Protein AF-A0A7S1HC01-F1 (afdb_monomer)

Mean predicted aligned error: 11.06 Å

Solvent-accessible surface area (backbone atoms only — not comparable to full-atom values): 8180 Å² total; per-residue (Å²): 82,87,94,74,78,45,84,85,49,62,74,66,76,64,35,62,67,58,51,45,17,49,50,30,50,53,50,49,50,48,43,68,75,68,44,55,82,94,67,52,76,60,86,66,48,58,33,53,76,63,74,32,51,69,58,53,38,37,59,40,46,54,55,48,44,74,77,40,52,91,78,46,55,70,68,58,49,52,51,53,52,51,48,43,52,51,34,72,76,49,62,40,76,36,88,87,23,70,60,47,54,50,45,65,78,48,68,74,67,70,82,79,64,78,80,79,84,80,75,74,77,73,86,76,84,78,79,89,83,92,128

Secondary structure (DSSP, 8-state):
-TTTT----HHHHT-HHHHHHHHHHHHHHHHHHHS-GGG---TTHHHHHTT--HHHHHHHHHHHHHHHGGGS-HHHHHHHHHHHHHHHHTGGGSTTSHHHHHHHHT-S--GGGGGSS--PPPTTSS-----

InterPro domains:
  IPR002720 Retinoblastoma-associated protein, A-box [PF01858] (2-100)
  IPR028309 Retinoblastoma protein family [PTHR13742] (1-108)
  IPR036915 Cyclin-like superfamily [SSF47954] (2-105)

Structure (mmCIF, N/CA/C/O backbone):
data_AF-A0A7S1HC01-F1
#
_entry.id   AF-A0A7S1HC01-F1
#
loop_
_atom_site.group_PDB
_atom_site.id
_atom_site.type_symbol
_atom_site.label_atom_id
_atom_site.label_alt_id
_atom_site.label_comp_id
_atom_site.label_asym_id
_atom_site.label_entity_id
_atom_site.label_seq_id
_atom_site.pdbx_PDB_ins_code
_atom_site.Cartn_x
_atom_site.Cartn_y
_atom_site.Cartn_z
_atom_site.occupancy
_atom_site.B_iso_or_equiv
_atom_site.auth_seq_id
_atom_site.auth_comp_id
_atom_site.auth_asym_id
_atom_site.auth_atom_id
_atom_site.pdbx_PDB_model_num
ATOM 1 N N . GLU A 1 1 ? 12.962 -2.420 18.195 1.00 64.25 1 GLU A N 1
ATOM 2 C CA . GLU A 1 1 ? 13.551 -2.256 19.545 1.00 64.25 1 GLU A CA 1
ATOM 3 C C . GLU A 1 1 ? 13.974 -0.822 19.869 1.00 64.25 1 GLU A C 1
ATOM 5 O O . GLU A 1 1 ? 13.445 -0.284 20.831 1.00 64.25 1 GLU A O 1
ATOM 10 N N . GLU A 1 2 ? 14.839 -0.169 19.081 1.00 82.56 2 GLU A N 1
ATOM 11 C CA . GLU A 1 2 ? 15.396 1.167 19.397 1.00 82.56 2 GLU A CA 1
ATOM 12 C C . GLU A 1 2 ? 14.336 2.254 19.660 1.00 82.56 2 GLU A C 1
ATOM 14 O O . GLU A 1 2 ? 14.402 2.949 20.669 1.00 82.56 2 GLU A O 1
ATOM 19 N N . ARG A 1 3 ? 13.289 2.334 18.824 1.00 80.06 3 ARG A N 1
ATOM 20 C CA . ARG A 1 3 ? 12.215 3.337 18.968 1.00 80.06 3 ARG A CA 1
ATOM 21 C C . ARG A 1 3 ? 11.366 3.180 20.236 1.00 80.06 3 ARG A C 1
ATOM 23 O O . ARG A 1 3 ? 10.883 4.167 20.776 1.00 80.06 3 ARG A O 1
ATOM 30 N N . LEU A 1 4 ? 11.110 1.942 20.665 1.00 82.25 4 LEU A N 1
ATOM 31 C CA . LEU A 1 4 ? 10.161 1.634 21.747 1.00 82.25 4 LEU A CA 1
ATOM 32 C C . LEU A 1 4 ? 10.845 1.157 23.036 1.00 82.25 4 LEU A C 1
ATOM 34 O O . LEU A 1 4 ? 10.164 0.982 24.044 1.00 82.25 4 LEU A O 1
ATOM 38 N N . GLY A 1 5 ? 12.157 0.897 23.014 1.00 85.44 5 GLY A N 1
ATOM 39 C CA . GLY A 1 5 ? 12.915 0.350 24.146 1.00 85.44 5 GLY A CA 1
ATOM 40 C C . GLY A 1 5 ? 12.428 -1.024 24.625 1.00 85.44 5 GLY A C 1
ATOM 41 O O . GLY A 1 5 ? 12.725 -1.430 25.745 1.00 85.44 5 GLY A O 1
ATOM 42 N N . ARG A 1 6 ? 11.640 -1.730 23.807 1.00 86.81 6 ARG A N 1
ATOM 43 C CA . ARG A 1 6 ? 11.015 -3.022 24.124 1.00 86.81 6 ARG A CA 1
ATOM 44 C C . ARG A 1 6 ? 11.395 -4.054 23.071 1.00 86.81 6 ARG A C 1
ATOM 46 O O . ARG A 1 6 ? 11.562 -3.696 21.906 1.00 86.81 6 ARG A O 1
ATOM 53 N N . ARG A 1 7 ? 11.507 -5.311 23.512 1.00 84.88 7 ARG A N 1
ATOM 54 C CA . ARG A 1 7 ? 11.833 -6.483 22.678 1.00 84.88 7 ARG A CA 1
ATOM 55 C C . ARG A 1 7 ? 10.619 -7.322 22.297 1.00 84.88 7 ARG A C 1
ATOM 57 O O . ARG A 1 7 ? 10.683 -8.110 21.364 1.00 84.88 7 ARG A O 1
ATOM 64 N N . ASP A 1 8 ? 9.516 -7.165 23.026 1.00 89.44 8 ASP A N 1
ATOM 65 C CA . ASP A 1 8 ? 8.278 -7.850 22.685 1.00 89.44 8 ASP A CA 1
ATOM 66 C C . ASP A 1 8 ? 7.547 -7.082 21.578 1.00 89.44 8 ASP A C 1
ATOM 68 O O . ASP A 1 8 ? 7.070 -5.958 21.768 1.00 89.44 8 ASP A O 1
ATOM 72 N N . HIS A 1 9 ? 7.519 -7.698 20.402 1.00 87.94 9 HIS A N 1
ATOM 73 C CA . HIS A 1 9 ? 6.829 -7.222 19.209 1.00 87.94 9 HIS A CA 1
ATOM 74 C C . HIS A 1 9 ? 5.811 -8.255 18.712 1.00 87.94 9 HIS A C 1
ATOM 76 O O . HIS A 1 9 ? 5.398 -8.189 17.561 1.00 87.94 9 HIS A O 1
ATOM 82 N N . SER A 1 10 ? 5.398 -9.198 19.566 1.00 89.25 10 SER A N 1
ATOM 83 C CA . SER A 1 10 ? 4.471 -10.282 19.211 1.00 89.25 10 SER A CA 1
ATOM 84 C C . SER A 1 10 ? 3.151 -9.777 18.626 1.00 89.25 10 SER A C 1
ATOM 86 O O . SER A 1 10 ? 2.688 -10.330 17.639 1.00 89.25 10 SER A O 1
ATOM 88 N N . ALA A 1 11 ? 2.587 -8.691 19.162 1.00 87.75 11 ALA A N 1
ATOM 89 C CA . ALA A 1 11 ? 1.364 -8.089 18.625 1.00 87.75 11 ALA A CA 1
ATOM 90 C C . ALA A 1 11 ? 1.550 -7.507 17.212 1.00 87.75 11 ALA A C 1
ATOM 92 O O . ALA A 1 11 ? 0.670 -7.646 16.377 1.00 87.75 11 ALA A O 1
ATOM 93 N N . LEU A 1 12 ? 2.706 -6.890 16.938 1.00 86.12 12 LEU A N 1
ATOM 94 C CA . LEU A 1 12 ? 3.026 -6.337 15.619 1.00 86.12 12 LEU A CA 1
ATOM 95 C C . LEU A 1 12 ? 3.339 -7.457 14.616 1.00 86.12 12 LEU A C 1
ATOM 97 O O . LEU A 1 12 ? 2.869 -7.443 13.491 1.00 86.12 12 LEU A O 1
ATOM 101 N N . LEU A 1 13 ? 4.125 -8.450 15.038 1.00 88.88 13 LEU A N 1
ATOM 102 C CA . LEU A 1 13 ? 4.505 -9.596 14.210 1.00 88.88 13 LEU A CA 1
ATOM 103 C C . LEU A 1 13 ? 3.380 -10.630 14.060 1.00 88.88 13 LEU A C 1
ATOM 105 O O . LEU A 1 13 ? 3.497 -11.512 13.217 1.00 88.88 13 LEU A O 1
ATOM 109 N N . GLY A 1 14 ? 2.323 -10.551 14.864 1.00 89.75 14 GLY A N 1
ATOM 110 C CA . GLY A 1 14 ? 1.124 -11.378 14.737 1.00 89.75 14 GLY A CA 1
ATOM 111 C C . GLY A 1 14 ? 0.057 -10.777 13.821 1.00 89.75 14 GLY A C 1
ATOM 112 O O . GLY A 1 14 ? -0.953 -11.430 13.582 1.00 89.75 14 GLY A O 1
ATOM 113 N N . ASP A 1 15 ? 0.257 -9.554 13.326 1.00 92.62 15 ASP A N 1
ATOM 114 C CA . ASP A 1 15 ? -0.700 -8.862 12.468 1.00 92.62 15 ASP A CA 1
ATOM 115 C C . ASP A 1 15 ? -0.549 -9.309 11.004 1.00 92.62 15 ASP A C 1
ATOM 117 O O . ASP A 1 15 ? 0.360 -8.886 10.286 1.00 92.62 15 ASP A O 1
ATOM 121 N N . GLU A 1 16 ? -1.448 -10.183 10.549 1.00 91.56 16 GLU A N 1
ATOM 122 C CA . GLU A 1 16 ? -1.461 -10.685 9.171 1.00 91.56 16 GLU A CA 1
ATOM 123 C C . GLU A 1 16 ? -1.661 -9.571 8.133 1.00 91.56 16 GLU A C 1
ATOM 125 O O . GLU A 1 16 ? -1.065 -9.641 7.055 1.00 91.56 16 GLU A O 1
ATOM 130 N N . ALA A 1 17 ? -2.429 -8.522 8.452 1.00 89.94 17 ALA A N 1
ATOM 131 C CA . ALA A 1 17 ? -2.673 -7.406 7.540 1.00 89.94 17 ALA A CA 1
ATOM 132 C C . ALA A 1 17 ? -1.398 -6.579 7.333 1.00 89.94 17 ALA A C 1
ATOM 134 O O . ALA A 1 17 ? -1.082 -6.189 6.203 1.00 89.94 17 ALA A O 1
ATOM 135 N N . MET A 1 18 ? -0.604 -6.384 8.394 1.00 92.69 18 MET A N 1
ATOM 136 C CA . MET A 1 18 ? 0.721 -5.765 8.293 1.00 92.69 18 MET A CA 1
ATOM 137 C C . MET A 1 18 ? 1.630 -6.560 7.344 1.00 92.69 18 MET A C 1
ATOM 139 O O . MET A 1 18 ? 2.252 -5.973 6.453 1.00 92.69 18 MET A O 1
ATOM 143 N N . HIS A 1 19 ? 1.710 -7.884 7.512 1.00 94.56 19 HIS A N 1
ATOM 144 C CA . HIS A 1 19 ? 2.570 -8.734 6.677 1.00 94.56 19 HIS A CA 1
ATOM 145 C C . HIS A 1 19 ? 2.106 -8.776 5.227 1.00 94.56 19 HIS A C 1
ATOM 147 O O . HIS A 1 19 ? 2.930 -8.628 4.324 1.00 94.56 19 HIS A O 1
ATOM 153 N N . ALA A 1 20 ? 0.802 -8.933 4.992 1.00 95.06 20 ALA A N 1
ATOM 154 C CA . ALA A 1 20 ? 0.226 -8.925 3.652 1.00 95.06 20 ALA A CA 1
ATOM 155 C C . ALA A 1 20 ? 0.509 -7.596 2.939 1.00 95.06 20 ALA A C 1
ATOM 157 O O . ALA A 1 20 ? 0.946 -7.594 1.786 1.00 95.06 20 ALA A O 1
ATOM 158 N N . SER A 1 21 ? 0.360 -6.473 3.647 1.00 95.50 21 SER A N 1
ATOM 159 C CA . SER A 1 21 ? 0.661 -5.139 3.119 1.00 95.50 21 SER A CA 1
ATOM 160 C C . SER A 1 21 ? 2.144 -4.968 2.800 1.00 95.50 21 SER A C 1
ATOM 162 O O . SER A 1 21 ? 2.486 -4.473 1.727 1.00 95.50 21 SER A O 1
ATOM 164 N N . LEU A 1 22 ? 3.038 -5.436 3.675 1.00 95.94 22 LEU A N 1
ATOM 165 C CA . LEU A 1 22 ? 4.481 -5.376 3.439 1.00 95.94 22 LEU A CA 1
ATOM 166 C C . LEU A 1 22 ? 4.890 -6.212 2.222 1.00 95.94 22 LEU A C 1
ATOM 168 O O . LEU A 1 22 ? 5.666 -5.753 1.382 1.00 95.94 22 LEU A O 1
ATOM 172 N N . VAL A 1 23 ? 4.341 -7.422 2.093 1.00 96.56 23 VAL A N 1
ATOM 173 C CA . VAL A 1 23 ? 4.550 -8.273 0.914 1.00 96.56 23 VAL A CA 1
ATOM 174 C C . VAL A 1 23 ? 4.012 -7.585 -0.339 1.00 96.56 23 VAL A C 1
ATOM 176 O O . VAL A 1 23 ? 4.704 -7.576 -1.355 1.00 96.56 23 VAL A O 1
ATOM 179 N N . ALA A 1 24 ? 2.840 -6.949 -0.271 1.00 96.38 24 ALA A N 1
ATOM 180 C CA . ALA A 1 24 ? 2.267 -6.214 -1.395 1.00 96.38 24 ALA A CA 1
ATOM 181 C C . ALA A 1 24 ? 3.171 -5.066 -1.860 1.00 96.38 24 ALA A C 1
ATOM 183 O O . ALA A 1 24 ? 3.413 -4.946 -3.061 1.00 96.38 24 ALA A O 1
ATOM 184 N N . VAL A 1 25 ? 3.724 -4.272 -0.937 1.00 96.06 25 VAL A N 1
ATOM 185 C CA . VA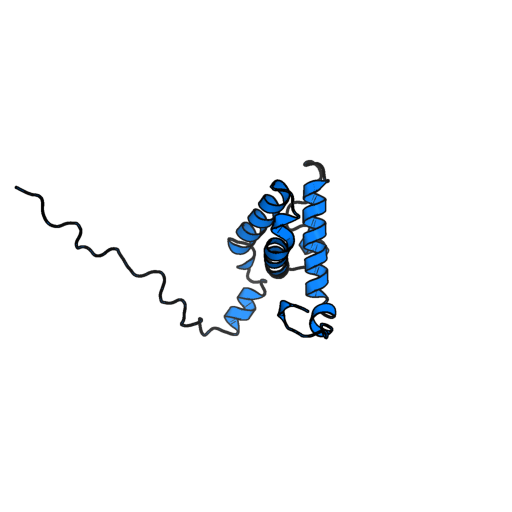L A 1 25 ? 4.678 -3.193 -1.256 1.00 96.06 25 VAL A CA 1
ATOM 186 C C . VAL A 1 25 ? 5.936 -3.756 -1.921 1.00 96.06 25 VAL A C 1
ATOM 188 O O . VAL A 1 25 ? 6.357 -3.268 -2.970 1.00 96.06 25 VAL A O 1
ATOM 191 N N . CYS A 1 26 ? 6.511 -4.825 -1.368 1.00 95.44 26 CYS A N 1
ATOM 192 C CA . CYS A 1 26 ? 7.683 -5.482 -1.949 1.00 95.44 26 CYS A CA 1
ATOM 193 C C . CYS A 1 26 ? 7.405 -6.039 -3.355 1.00 95.44 26 CYS A C 1
ATOM 195 O O . CYS A 1 26 ? 8.222 -5.867 -4.262 1.00 95.44 26 CYS A O 1
ATOM 197 N N . CYS A 1 27 ? 6.254 -6.685 -3.553 1.00 95.50 27 CYS A N 1
ATOM 198 C CA . CYS A 1 27 ? 5.837 -7.214 -4.847 1.00 95.50 27 CYS A CA 1
ATOM 199 C C . CYS A 1 27 ? 5.581 -6.101 -5.867 1.00 95.50 27 CYS A C 1
ATOM 201 O O . CYS A 1 27 ? 6.012 -6.244 -7.005 1.00 95.50 27 CYS A O 1
ATOM 203 N N . GLU A 1 28 ? 4.940 -4.999 -5.476 1.00 95.00 28 GLU A N 1
ATOM 204 C CA . GLU A 1 28 ? 4.703 -3.833 -6.337 1.00 95.00 28 GLU A CA 1
ATOM 205 C C . GLU A 1 28 ? 6.025 -3.206 -6.800 1.00 95.00 28 GLU A C 1
ATOM 207 O O . GLU A 1 28 ? 6.214 -2.953 -7.990 1.00 95.00 28 GLU A O 1
ATOM 212 N N . LEU A 1 29 ? 6.987 -3.029 -5.891 1.00 94.12 29 LEU A N 1
ATOM 213 C CA . LEU A 1 29 ? 8.313 -2.514 -6.239 1.00 94.12 29 LEU A CA 1
ATOM 214 C C . LEU A 1 29 ? 9.085 -3.468 -7.157 1.00 94.12 29 LEU A C 1
ATOM 216 O O . LEU A 1 29 ? 9.703 -3.021 -8.123 1.00 94.12 29 LEU A O 1
ATOM 220 N N . ALA A 1 30 ? 9.047 -4.775 -6.887 1.00 93.50 30 ALA A N 1
ATOM 221 C CA . ALA A 1 30 ? 9.694 -5.775 -7.736 1.00 93.50 30 ALA A CA 1
ATOM 222 C C . ALA A 1 30 ? 9.040 -5.846 -9.125 1.00 93.50 30 ALA A C 1
ATOM 224 O O . ALA A 1 30 ? 9.736 -5.908 -10.139 1.00 93.50 30 ALA A O 1
ATOM 225 N N . ALA A 1 31 ? 7.710 -5.784 -9.178 1.00 91.94 31 ALA A N 1
ATOM 226 C CA . ALA A 1 31 ? 6.939 -5.710 -10.409 1.00 91.94 31 ALA A CA 1
ATOM 227 C C . ALA A 1 31 ? 7.338 -4.477 -11.224 1.00 91.94 31 ALA A C 1
ATOM 229 O O . ALA A 1 31 ? 7.663 -4.606 -12.400 1.00 91.94 31 ALA A O 1
ATOM 230 N N . HIS A 1 32 ? 7.405 -3.305 -10.595 1.00 91.31 32 HIS A N 1
ATOM 231 C CA . HIS A 1 32 ? 7.817 -2.074 -11.262 1.00 91.31 32 HIS A CA 1
ATOM 232 C C . HIS A 1 32 ? 9.276 -2.110 -11.746 1.00 91.31 32 HIS A C 1
ATOM 234 O O . HIS A 1 32 ? 9.584 -1.604 -12.821 1.00 91.31 32 HIS A O 1
ATOM 240 N N . ALA A 1 33 ? 10.178 -2.722 -10.974 1.00 91.19 33 ALA A N 1
ATOM 241 C CA . ALA A 1 33 ? 11.597 -2.805 -11.316 1.00 91.19 33 ALA A CA 1
ATOM 242 C C . ALA A 1 33 ? 11.889 -3.745 -12.495 1.00 91.19 33 ALA A C 1
ATOM 244 O O . ALA A 1 33 ? 12.794 -3.468 -13.283 1.00 91.19 33 ALA A O 1
ATOM 245 N N . TYR A 1 34 ? 11.183 -4.877 -12.577 1.00 89.94 34 TYR A N 1
ATOM 246 C CA . TYR A 1 34 ? 11.590 -5.995 -13.433 1.00 89.94 34 TYR A CA 1
ATOM 247 C C . TYR A 1 34 ? 10.558 -6.408 -14.482 1.00 89.94 34 TYR A C 1
ATOM 249 O O . TYR A 1 34 ? 10.941 -7.066 -15.453 1.00 89.94 34 TYR A O 1
ATOM 257 N N . LEU A 1 35 ? 9.272 -6.063 -14.335 1.00 87.25 35 LEU A N 1
ATOM 258 C CA . LEU A 1 35 ? 8.288 -6.413 -15.357 1.00 87.25 35 LEU A CA 1
ATOM 259 C C . LEU A 1 35 ? 8.405 -5.464 -16.556 1.00 87.25 35 LEU A C 1
ATOM 261 O O . LEU A 1 35 ? 8.396 -4.242 -16.391 1.00 87.25 35 LEU A O 1
ATOM 265 N N . PRO A 1 36 ? 8.441 -6.003 -17.787 1.00 79.31 36 PRO A N 1
ATOM 266 C CA . PRO A 1 36 ? 8.310 -5.188 -18.980 1.00 79.31 36 PRO A CA 1
ATOM 267 C C . PRO A 1 36 ? 6.990 -4.410 -18.969 1.00 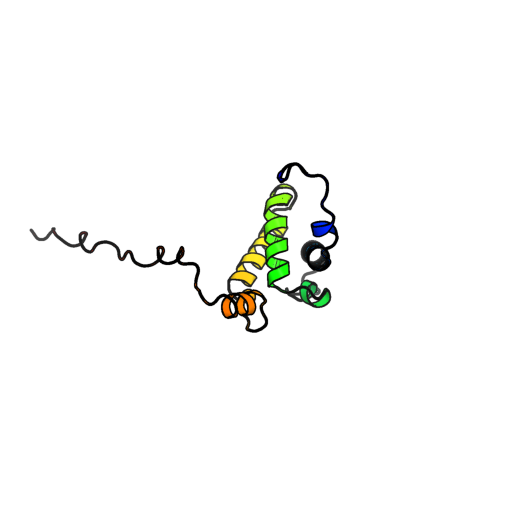79.31 36 PRO A C 1
ATOM 269 O O . PRO A 1 36 ? 5.963 -4.917 -18.512 1.00 79.31 36 PRO A O 1
ATOM 272 N N . MET A 1 37 ? 6.996 -3.213 -19.560 1.00 70.56 37 MET A N 1
ATOM 273 C CA . MET A 1 37 ? 5.834 -2.317 -19.640 1.00 70.56 37 MET A CA 1
ATOM 274 C C . MET A 1 37 ? 4.603 -2.970 -20.299 1.00 70.56 37 MET A C 1
ATOM 276 O O . MET A 1 37 ? 3.474 -2.642 -19.956 1.00 70.56 37 MET A O 1
ATOM 280 N N . SER A 1 38 ? 4.807 -3.947 -21.190 1.00 68.50 38 SER A N 1
ATOM 281 C CA . SER A 1 38 ? 3.747 -4.747 -21.825 1.00 68.50 38 SER A CA 1
ATOM 282 C C . SER A 1 38 ? 3.047 -5.743 -20.889 1.00 68.50 38 SER A C 1
ATOM 284 O O . SER A 1 38 ? 1.974 -6.240 -21.215 1.00 68.50 38 SER A O 1
ATOM 286 N N . SER A 1 39 ? 3.649 -6.036 -19.740 1.00 70.75 39 SER A N 1
ATOM 287 C CA . SER A 1 39 ? 3.172 -6.958 -18.701 1.00 70.75 39 SER A CA 1
ATOM 288 C C . SER A 1 39 ? 3.080 -6.275 -17.332 1.00 70.75 39 SER A C 1
ATOM 290 O O . SER A 1 39 ? 2.995 -6.949 -16.307 1.00 70.75 39 SER A O 1
ATOM 292 N N . SER A 1 40 ? 3.128 -4.939 -17.307 1.00 69.06 40 SER A N 1
ATOM 293 C CA . SER A 1 40 ? 3.020 -4.167 -16.074 1.00 69.06 40 SER A CA 1
ATOM 294 C C . SER A 1 40 ? 1.622 -4.353 -15.491 1.00 69.06 40 SER A C 1
ATOM 296 O O . SER A 1 40 ? 0.613 -4.016 -16.112 1.00 69.06 40 SER A O 1
ATOM 298 N N . LEU A 1 41 ? 1.567 -4.931 -14.294 1.00 79.50 41 LEU A N 1
ATOM 299 C CA . LEU A 1 41 ? 0.352 -4.978 -13.499 1.00 79.50 41 LEU A CA 1
ATOM 300 C C . LEU A 1 41 ? 0.070 -3.558 -13.015 1.00 79.50 41 LEU A C 1
ATOM 302 O O . LEU A 1 41 ? 0.783 -3.032 -12.168 1.00 79.50 41 LEU A O 1
ATOM 306 N N . ALA A 1 42 ? -0.955 -2.923 -13.579 1.00 85.31 42 ALA A N 1
ATOM 307 C CA . ALA A 1 42 ? -1.347 -1.596 -13.140 1.00 85.31 42 ALA A CA 1
ATOM 308 C C . ALA A 1 42 ? -1.838 -1.651 -11.688 1.00 85.31 42 ALA A C 1
ATOM 310 O O . ALA A 1 42 ? -2.706 -2.459 -11.340 1.00 85.31 42 ALA A O 1
ATOM 311 N N . PHE A 1 43 ? -1.325 -0.757 -10.846 1.00 87.31 43 PHE A N 1
ATOM 312 C CA . PHE A 1 43 ? -1.864 -0.557 -9.508 1.00 87.31 43 PHE A CA 1
ATOM 313 C C . PHE A 1 43 ? -3.378 -0.260 -9.580 1.00 87.31 43 PHE A C 1
ATOM 315 O O . PHE A 1 43 ? -3.779 0.595 -10.390 1.00 87.31 43 PHE A O 1
ATOM 322 N N . PRO A 1 44 ? -4.229 -0.902 -8.749 1.00 91.62 44 PRO A N 1
ATOM 323 C CA . PRO A 1 44 ? -3.909 -1.714 -7.560 1.00 91.62 44 PRO A CA 1
ATOM 324 C C . PRO A 1 44 ? -4.009 -3.245 -7.758 1.00 91.62 44 PRO A C 1
ATOM 326 O O . PRO A 1 44 ? -4.551 -3.941 -6.900 1.00 91.62 44 PRO A O 1
ATOM 329 N N . ALA A 1 45 ? -3.537 -3.811 -8.873 1.00 91.69 45 ALA A N 1
ATOM 330 C CA . ALA A 1 45 ? -3.685 -5.251 -9.131 1.00 91.69 45 ALA A CA 1
ATOM 331 C C . ALA A 1 45 ? -2.994 -6.153 -8.084 1.00 91.69 45 ALA A C 1
ATOM 333 O O . ALA A 1 45 ? -3.586 -7.138 -7.647 1.00 91.69 45 ALA A O 1
ATOM 334 N N . ILE A 1 46 ? -1.772 -5.810 -7.659 1.00 93.06 46 ILE A N 1
ATOM 335 C CA . ILE A 1 46 ? -0.997 -6.606 -6.691 1.00 93.06 46 ILE A CA 1
ATOM 336 C C . ILE A 1 46 ? -1.609 -6.555 -5.280 1.00 93.06 46 ILE A C 1
ATOM 338 O O . ILE A 1 46 ? -1.884 -7.628 -4.740 1.00 93.06 46 ILE A O 1
ATOM 342 N N . PRO A 1 47 ? -1.904 -5.374 -4.692 1.00 92.00 47 PRO A N 1
ATOM 343 C CA . PRO A 1 47 ? -2.576 -5.304 -3.392 1.00 92.00 47 PRO A CA 1
ATOM 344 C C . PRO A 1 47 ? -3.905 -6.064 -3.377 1.00 92.00 47 PRO A C 1
ATOM 346 O O . PRO A 1 47 ? -4.148 -6.864 -2.477 1.00 92.00 47 PRO A O 1
ATOM 349 N N . LYS A 1 48 ? -4.717 -5.920 -4.436 1.00 92.31 48 LYS A N 1
ATOM 350 C CA . LYS A 1 48 ? -5.995 -6.637 -4.558 1.00 92.31 48 LYS A CA 1
ATOM 351 C C . LYS A 1 48 ? -5.825 -8.153 -4.582 1.00 92.31 48 LYS A C 1
ATOM 353 O O . LYS A 1 48 ? -6.606 -8.855 -3.949 1.00 92.31 48 LYS A O 1
ATOM 358 N N . ALA A 1 49 ? -4.815 -8.666 -5.286 1.00 93.25 49 ALA A N 1
ATOM 359 C CA . ALA A 1 49 ? -4.541 -10.102 -5.336 1.00 93.25 49 ALA A CA 1
ATOM 360 C C . ALA A 1 49 ? -4.124 -10.680 -3.971 1.00 93.25 49 ALA A C 1
ATOM 362 O O . ALA A 1 49 ? -4.335 -11.865 -3.724 1.00 93.25 49 ALA A O 1
ATOM 363 N N . LEU A 1 50 ? -3.559 -9.848 -3.093 1.00 93.12 50 LEU A N 1
ATOM 364 C CA . LEU A 1 50 ? -3.140 -10.219 -1.740 1.00 93.12 50 LEU A CA 1
ATOM 365 C C . LEU A 1 50 ? -4.207 -9.929 -0.673 1.00 93.12 50 LEU A C 1
ATOM 367 O O . LEU A 1 50 ? -3.947 -10.143 0.506 1.00 93.12 50 LEU A O 1
ATOM 371 N N . GLY A 1 51 ? -5.395 -9.457 -1.068 1.00 92.69 51 GLY A N 1
ATOM 372 C CA . GLY A 1 51 ? -6.462 -9.097 -0.129 1.00 92.69 51 GLY A CA 1
ATOM 373 C C . GLY A 1 51 ? -6.161 -7.843 0.696 1.00 92.69 51 GLY A C 1
ATOM 374 O O . GLY A 1 51 ? -6.766 -7.655 1.743 1.00 92.69 51 GLY A O 1
ATOM 375 N N . VAL A 1 52 ? -5.237 -7.000 0.230 1.00 93.38 52 VAL A N 1
ATOM 376 C CA . VAL A 1 52 ? -4.818 -5.767 0.902 1.00 93.38 52 VAL A CA 1
ATOM 377 C C . VAL A 1 52 ? -5.633 -4.596 0.365 1.00 93.38 52 VAL A C 1
ATOM 379 O O . VAL A 1 52 ? -5.695 -4.373 -0.852 1.00 93.38 52 VAL A O 1
ATOM 382 N N . THR A 1 53 ? -6.242 -3.824 1.261 1.00 90.81 53 THR A N 1
ATOM 383 C CA . THR A 1 53 ? -6.937 -2.587 0.886 1.00 90.81 53 THR A CA 1
ATOM 384 C C . THR A 1 53 ? -5.944 -1.513 0.437 1.00 90.81 53 THR A C 1
ATOM 386 O O . THR A 1 53 ? -4.777 -1.493 0.832 1.00 90.81 53 THR A O 1
ATOM 389 N N . THR A 1 54 ? -6.395 -0.566 -0.384 1.00 90.75 54 THR A N 1
ATOM 390 C CA . THR A 1 54 ? -5.557 0.573 -0.801 1.00 90.75 54 THR A CA 1
ATOM 391 C C . THR A 1 54 ? -5.081 1.398 0.398 1.00 90.75 54 THR A C 1
ATOM 393 O O . THR A 1 54 ? -3.953 1.885 0.392 1.00 90.75 54 THR A O 1
ATOM 396 N N . PHE A 1 55 ? -5.889 1.487 1.457 1.00 89.56 55 PHE A N 1
ATOM 397 C CA . PHE A 1 55 ? -5.542 2.167 2.704 1.00 89.56 55 PHE A CA 1
ATOM 398 C C . PHE A 1 55 ? -4.427 1.462 3.496 1.00 89.56 55 PHE A C 1
ATOM 400 O O . PHE A 1 55 ? -3.458 2.102 3.901 1.00 89.56 55 PHE A O 1
ATOM 407 N N . GLU A 1 56 ? -4.511 0.145 3.686 1.00 91.56 56 GLU A N 1
ATOM 408 C CA . GLU A 1 56 ? -3.450 -0.624 4.358 1.00 91.56 56 GLU A CA 1
ATOM 409 C C . GLU A 1 56 ? -2.140 -0.578 3.559 1.00 91.56 56 GLU A C 1
ATOM 411 O O . GLU A 1 56 ? -1.057 -0.379 4.122 1.00 91.56 56 GLU A O 1
ATOM 416 N N . PHE A 1 57 ? -2.247 -0.663 2.228 1.00 93.81 57 PHE A N 1
ATOM 417 C CA . PHE A 1 57 ? -1.114 -0.477 1.329 1.00 93.81 57 PHE A CA 1
ATOM 418 C C . PHE A 1 57 ? -0.479 0.910 1.491 1.00 93.81 57 PHE A C 1
ATOM 420 O O . PHE A 1 57 ? 0.748 1.003 1.546 1.00 93.81 57 PHE A O 1
ATOM 427 N N . LEU A 1 58 ? -1.281 1.978 1.601 1.00 93.88 58 LEU A N 1
ATOM 428 C CA . LEU A 1 58 ? -0.796 3.344 1.827 1.00 93.88 58 LEU A CA 1
ATOM 429 C C . LEU A 1 58 ? 0.005 3.444 3.128 1.00 93.88 58 LEU A C 1
ATOM 431 O O . LEU A 1 58 ? 1.159 3.870 3.096 1.00 93.88 58 LEU A O 1
ATOM 435 N N . ILE A 1 59 ? -0.571 3.006 4.253 1.00 91.94 59 ILE A N 1
ATOM 436 C CA . ILE A 1 59 ? 0.095 3.073 5.565 1.00 91.94 59 ILE A CA 1
ATOM 437 C C . ILE A 1 59 ? 1.426 2.322 5.528 1.00 91.94 59 ILE A C 1
ATOM 439 O O . ILE A 1 59 ? 2.443 2.799 6.043 1.00 91.94 59 ILE A O 1
ATOM 443 N N . CYS A 1 60 ? 1.437 1.133 4.927 1.00 95.06 60 CYS A N 1
ATOM 444 C CA . CYS A 1 60 ? 2.656 0.349 4.810 1.00 95.06 60 CYS A CA 1
ATOM 445 C C . CYS A 1 60 ? 3.684 1.046 3.907 1.00 95.06 60 CYS A C 1
ATOM 447 O O . CYS A 1 60 ? 4.849 1.147 4.285 1.00 95.06 60 CYS A O 1
ATOM 449 N N . SER A 1 61 ? 3.253 1.596 2.769 1.00 94.00 61 SER A N 1
ATOM 450 C CA . SER A 1 61 ? 4.112 2.291 1.803 1.00 94.00 61 SER A CA 1
ATOM 451 C C . SER A 1 61 ? 4.767 3.543 2.381 1.00 94.00 61 SER A C 1
ATOM 453 O O . SER A 1 61 ? 5.957 3.757 2.159 1.00 94.00 61 SER A O 1
ATOM 455 N N . GLU A 1 62 ? 4.039 4.353 3.153 1.00 94.25 62 GLU A N 1
ATOM 456 C CA . GLU A 1 62 ? 4.603 5.538 3.813 1.00 94.25 62 GLU A CA 1
ATOM 457 C C . GLU A 1 62 ? 5.664 5.164 4.850 1.00 94.25 62 GLU A C 1
ATOM 459 O O . GLU A 1 62 ? 6.752 5.746 4.877 1.00 94.25 62 GLU A O 1
ATOM 464 N N . ASN A 1 63 ? 5.376 4.158 5.683 1.00 92.69 63 ASN A N 1
ATOM 465 C CA . ASN A 1 63 ? 6.345 3.648 6.652 1.00 92.69 63 ASN A CA 1
ATOM 466 C C . ASN A 1 63 ? 7.569 3.050 5.947 1.00 92.69 63 ASN A C 1
ATOM 468 O O . ASN A 1 63 ? 8.699 3.306 6.356 1.00 92.69 63 ASN A O 1
ATOM 472 N N . PHE A 1 64 ? 7.350 2.310 4.859 1.00 94.75 64 PHE A N 1
ATOM 473 C CA . PHE A 1 64 ? 8.413 1.726 4.054 1.00 94.75 64 PHE A CA 1
ATOM 474 C C . PHE A 1 64 ? 9.299 2.804 3.424 1.00 94.75 64 PHE A C 1
ATOM 476 O O . PHE A 1 64 ? 10.520 2.709 3.504 1.00 94.75 64 PHE A O 1
ATOM 483 N N . LEU A 1 65 ? 8.709 3.853 2.842 1.00 93.44 65 LEU A N 1
ATOM 484 C CA . LEU A 1 65 ? 9.458 4.988 2.304 1.00 93.44 65 LEU A CA 1
ATOM 485 C C . LEU A 1 65 ? 10.292 5.656 3.390 1.00 93.44 65 LEU A C 1
ATOM 487 O O . LEU A 1 65 ? 11.493 5.796 3.202 1.00 93.44 65 LEU A O 1
ATOM 491 N N . ARG A 1 66 ? 9.696 6.006 4.533 1.00 91.94 66 ARG A N 1
ATOM 492 C CA . ARG A 1 66 ? 10.414 6.665 5.634 1.00 91.94 66 ARG A CA 1
ATOM 493 C C . ARG A 1 66 ? 11.623 5.856 6.108 1.00 91.94 66 ARG A C 1
ATOM 495 O O . ARG A 1 66 ? 12.673 6.433 6.375 1.00 91.94 66 ARG A O 1
ATOM 502 N N . ASP A 1 67 ? 11.473 4.539 6.214 1.00 90.56 67 ASP A N 1
ATOM 503 C CA . ASP A 1 67 ? 12.490 3.684 6.826 1.00 90.56 67 ASP A CA 1
ATOM 504 C C . ASP A 1 67 ? 13.534 3.183 5.796 1.00 90.56 67 ASP A C 1
ATOM 506 O O . ASP A 1 67 ? 14.684 2.935 6.161 1.00 90.56 67 ASP A O 1
ATOM 510 N N . PHE A 1 68 ? 13.182 3.085 4.503 1.00 92.00 68 PHE A N 1
ATOM 511 C CA . PHE A 1 68 ? 14.044 2.543 3.435 1.00 92.00 68 PHE A CA 1
ATOM 512 C C . PHE A 1 68 ? 14.399 3.535 2.313 1.00 92.00 68 PHE A C 1
ATOM 514 O O . PHE A 1 68 ? 15.019 3.136 1.324 1.00 92.00 68 PHE A O 1
ATOM 521 N N . GLU A 1 69 ? 14.076 4.825 2.442 1.00 87.44 69 GLU A N 1
ATOM 522 C CA . GLU A 1 69 ? 14.284 5.854 1.407 1.00 87.44 69 GLU A CA 1
ATOM 523 C C . GLU A 1 69 ? 15.688 5.826 0.776 1.00 87.44 69 GLU A C 1
ATOM 525 O O . GLU A 1 69 ? 15.827 5.864 -0.454 1.00 87.44 69 GLU A O 1
ATOM 530 N N . PHE A 1 70 ? 16.725 5.734 1.616 1.00 89.88 70 PHE A N 1
ATOM 531 C CA . PHE A 1 70 ? 18.132 5.751 1.198 1.00 89.88 70 PHE A CA 1
ATOM 532 C C . PHE A 1 70 ? 18.602 4.443 0.552 1.00 89.88 70 PHE A C 1
ATOM 534 O O . PHE A 1 70 ? 19.642 4.422 -0.105 1.00 89.88 70 PHE A O 1
ATOM 541 N N . HIS A 1 71 ? 17.844 3.361 0.719 1.00 91.94 71 HIS A N 1
ATOM 542 C CA . HIS A 1 71 ? 18.137 2.052 0.139 1.00 91.94 71 HIS A CA 1
ATOM 543 C C . HIS A 1 71 ? 17.420 1.828 -1.199 1.00 91.94 71 HIS A C 1
ATOM 545 O O . HIS A 1 71 ? 17.776 0.913 -1.942 1.00 91.94 71 HIS A O 1
ATOM 551 N N . LEU A 1 72 ? 16.441 2.673 -1.531 1.00 92.00 72 LEU A N 1
ATOM 552 C CA . LEU A 1 72 ? 15.713 2.620 -2.791 1.00 92.00 72 LEU A CA 1
ATOM 553 C C . LEU A 1 72 ? 16.383 3.469 -3.872 1.00 92.00 72 LEU A C 1
ATOM 555 O O . LEU A 1 72 ? 16.819 4.603 -3.640 1.00 92.00 72 LEU A O 1
ATOM 559 N N . SER A 1 73 ? 16.385 2.942 -5.098 1.00 94.25 73 SER A N 1
ATOM 560 C CA . SER A 1 73 ? 16.729 3.731 -6.278 1.00 94.25 73 SER A CA 1
ATOM 561 C C . SER A 1 73 ? 15.729 4.879 -6.457 1.00 94.25 73 SER A C 1
ATOM 563 O O . SER A 1 73 ? 14.563 4.782 -6.066 1.00 94.25 73 SER A O 1
ATOM 565 N N . LEU A 1 74 ? 16.181 5.977 -7.070 1.00 93.56 74 LEU A N 1
ATOM 566 C CA . LEU A 1 74 ? 15.355 7.174 -7.261 1.00 93.56 74 LEU A CA 1
ATOM 567 C C . LEU A 1 74 ? 14.019 6.856 -7.948 1.00 93.56 74 LEU A C 1
ATOM 569 O O . LEU A 1 74 ? 12.978 7.342 -7.520 1.00 93.56 74 LEU A O 1
ATOM 573 N N . HIS A 1 75 ? 14.052 6.014 -8.981 1.00 93.31 75 HIS A N 1
ATOM 574 C CA . HIS A 1 75 ? 12.864 5.651 -9.745 1.00 93.31 75 HIS A CA 1
ATOM 575 C C . HIS A 1 75 ? 11.837 4.875 -8.907 1.00 93.31 75 HIS A C 1
ATOM 577 O O . HIS A 1 75 ? 10.656 5.207 -8.940 1.00 93.31 75 HIS A O 1
ATOM 583 N N . LEU A 1 76 ? 12.281 3.907 -8.095 1.00 94.00 76 LEU A N 1
ATOM 584 C CA . LEU A 1 76 ? 11.393 3.142 -7.212 1.00 94.00 76 LEU A CA 1
ATOM 585 C C . LEU A 1 76 ? 10.770 4.016 -6.124 1.00 94.00 76 LEU A C 1
ATOM 587 O O . LEU A 1 76 ? 9.588 3.882 -5.815 1.00 94.00 76 LEU A O 1
ATOM 591 N N . ARG A 1 77 ? 11.552 4.952 -5.583 1.00 95.00 77 ARG A N 1
ATOM 592 C CA . ARG A 1 77 ? 11.067 5.924 -4.601 1.00 95.00 77 ARG A CA 1
ATOM 593 C C . ARG A 1 77 ? 9.999 6.841 -5.197 1.00 95.00 77 ARG A C 1
ATOM 595 O O . ARG A 1 77 ? 8.969 7.065 -4.573 1.00 95.00 77 ARG A O 1
ATOM 602 N N . GLN A 1 78 ? 10.228 7.339 -6.414 1.00 94.56 78 GLN A N 1
ATOM 603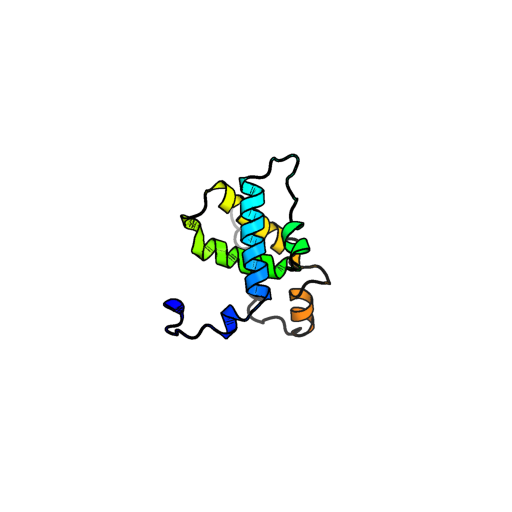 C CA . GLN A 1 78 ? 9.262 8.166 -7.140 1.00 94.56 78 GLN A CA 1
ATOM 604 C C . GLN A 1 78 ? 7.982 7.395 -7.472 1.00 94.56 78 GLN A C 1
ATOM 606 O O . GLN A 1 78 ? 6.896 7.944 -7.301 1.00 94.56 78 GLN A O 1
A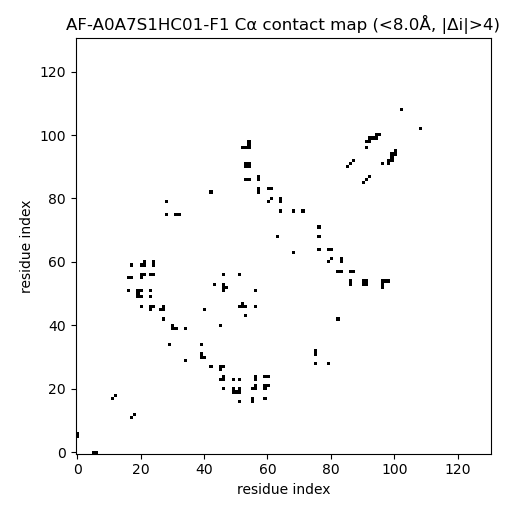TOM 611 N N . HIS A 1 79 ? 8.099 6.131 -7.895 1.00 94.00 79 HIS A N 1
ATOM 612 C CA . HIS A 1 79 ? 6.947 5.260 -8.136 1.00 94.00 79 HIS A CA 1
ATOM 613 C C . HIS A 1 79 ? 6.100 5.115 -6.873 1.00 94.00 79 HIS A C 1
ATOM 615 O O . HIS A 1 79 ? 4.924 5.473 -6.881 1.00 94.00 79 HIS A O 1
ATOM 621 N N . LEU A 1 80 ? 6.709 4.699 -5.761 1.00 94.56 80 LEU A N 1
ATOM 622 C CA . LEU A 1 80 ? 5.986 4.476 -4.511 1.00 94.56 80 LEU A CA 1
ATOM 623 C C . LEU A 1 80 ? 5.367 5.770 -3.958 1.00 94.56 80 LEU A C 1
ATOM 625 O O . LEU A 1 80 ? 4.208 5.762 -3.556 1.00 94.56 80 LEU A O 1
ATOM 629 N N . ALA A 1 81 ? 6.077 6.902 -4.027 1.00 94.56 81 ALA A N 1
ATOM 630 C CA . ALA A 1 81 ? 5.529 8.204 -3.638 1.00 94.56 81 ALA A 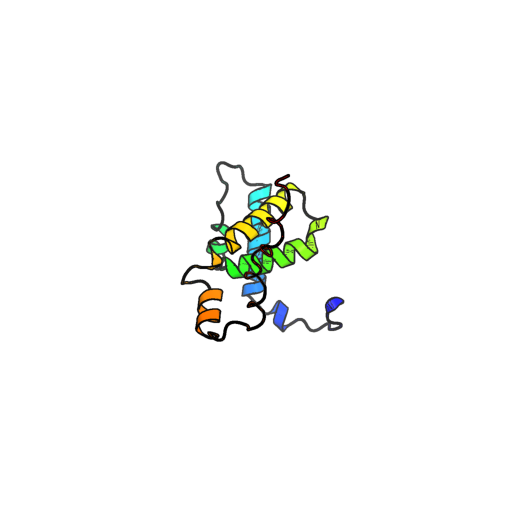CA 1
ATOM 631 C C . ALA A 1 81 ? 4.337 8.626 -4.517 1.00 94.56 81 ALA A C 1
ATOM 633 O O . ALA A 1 81 ? 3.356 9.173 -4.016 1.00 94.56 81 ALA A O 1
ATOM 634 N N . SER A 1 82 ? 4.393 8.348 -5.825 1.00 94.50 82 SER A N 1
ATOM 635 C CA . SER A 1 82 ? 3.277 8.628 -6.735 1.00 94.50 82 SER A CA 1
ATOM 636 C C . SER A 1 82 ? 2.044 7.779 -6.418 1.00 94.50 82 SER A C 1
ATOM 638 O O . SER A 1 82 ? 0.925 8.284 -6.501 1.00 94.50 82 SER A O 1
ATOM 640 N N . LEU A 1 83 ? 2.241 6.524 -5.995 1.00 93.31 83 LEU A N 1
ATOM 641 C CA . LEU A 1 83 ? 1.156 5.660 -5.538 1.00 93.31 83 LEU A CA 1
ATOM 642 C C . LEU A 1 83 ? 0.540 6.182 -4.241 1.00 93.31 83 LEU A C 1
ATOM 644 O O . LEU A 1 83 ? -0.682 6.270 -4.176 1.00 93.31 83 LEU A O 1
ATOM 648 N N . CYS A 1 84 ? 1.349 6.593 -3.257 1.00 93.38 84 CYS A N 1
ATOM 649 C CA . CYS A 1 84 ? 0.828 7.190 -2.023 1.00 93.38 84 CYS A CA 1
ATOM 650 C C . CYS A 1 84 ? -0.067 8.401 -2.325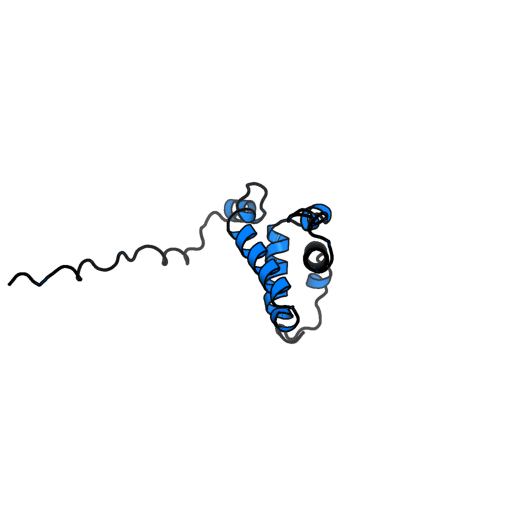 1.00 93.38 84 CYS A C 1
ATOM 652 O O . CYS A 1 84 ? -1.205 8.449 -1.866 1.00 93.38 84 CYS A O 1
ATOM 654 N N . ASN A 1 85 ? 0.400 9.325 -3.173 1.00 93.00 85 ASN A N 1
ATOM 655 C CA . ASN A 1 85 ? -0.388 10.494 -3.572 1.00 93.00 85 ASN A CA 1
ATOM 656 C C . ASN A 1 85 ? -1.685 10.095 -4.288 1.00 93.00 85 ASN A C 1
ATOM 658 O O . ASN A 1 85 ? -2.754 10.560 -3.915 1.00 93.00 85 ASN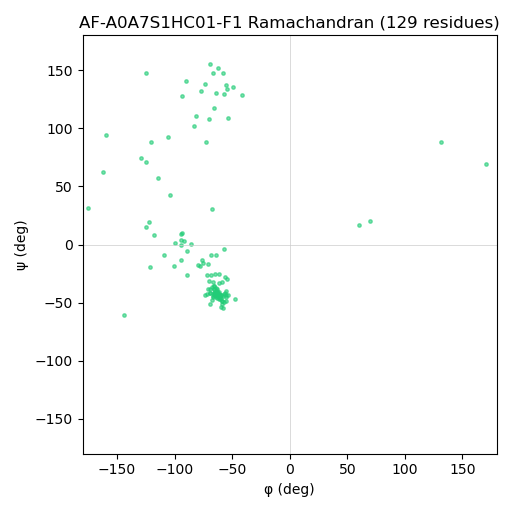 A O 1
ATOM 662 N N . ARG A 1 86 ? -1.621 9.176 -5.262 1.00 91.94 86 ARG A N 1
ATOM 663 C CA . ARG A 1 86 ? -2.811 8.693 -5.987 1.00 91.94 86 ARG A CA 1
ATOM 664 C C . ARG A 1 86 ? -3.862 8.102 -5.044 1.00 91.94 86 ARG A C 1
ATOM 666 O O . ARG A 1 86 ? -5.058 8.339 -5.224 1.00 91.94 86 ARG A O 1
ATOM 673 N N . VAL A 1 87 ? -3.410 7.319 -4.068 1.00 90.00 87 VAL A N 1
ATOM 674 C CA . VAL A 1 87 ? -4.275 6.636 -3.107 1.00 90.00 87 VAL A CA 1
ATOM 675 C C . VAL A 1 87 ? -4.930 7.638 -2.152 1.00 90.00 87 VAL A C 1
ATOM 677 O O . VAL A 1 87 ? -6.133 7.541 -1.918 1.00 90.00 87 VAL A O 1
ATOM 680 N N . ILE A 1 88 ? -4.179 8.637 -1.674 1.00 89.19 88 ILE A N 1
ATOM 681 C CA . ILE A 1 88 ? -4.704 9.745 -0.857 1.00 89.19 88 ILE A CA 1
ATOM 682 C C . ILE A 1 88 ? -5.686 10.613 -1.652 1.00 89.19 88 ILE A C 1
ATOM 684 O O . ILE A 1 88 ? -6.715 11.013 -1.115 1.00 89.19 88 ILE A O 1
ATOM 688 N N . ASP A 1 89 ? -5.396 10.896 -2.921 1.00 87.38 89 ASP A N 1
ATOM 689 C CA . ASP A 1 89 ? -6.213 11.788 -3.750 1.00 87.38 89 ASP A CA 1
ATOM 690 C C . ASP A 1 89 ? -7.558 11.164 -4.154 1.00 87.38 89 ASP A C 1
ATOM 692 O O . ASP A 1 89 ? -8.508 11.891 -4.445 1.00 87.38 89 ASP A O 1
ATOM 696 N N . SER A 1 90 ? -7.656 9.830 -4.214 1.00 81.25 90 SER A N 1
ATOM 697 C CA . SER A 1 90 ? -8.836 9.164 -4.781 1.00 81.25 90 SER A CA 1
ATOM 698 C C . SER A 1 90 ? -9.238 7.868 -4.079 1.00 81.25 90 SER A C 1
ATOM 700 O O . SER A 1 90 ? -10.348 7.780 -3.558 1.00 81.25 90 SER A O 1
ATOM 702 N N . ASP A 1 91 ? -8.360 6.865 -4.048 1.00 75.00 91 ASP A N 1
ATOM 703 C CA . ASP A 1 91 ? -8.754 5.487 -3.727 1.00 75.00 91 ASP A CA 1
ATOM 704 C C . ASP A 1 91 ? -9.202 5.292 -2.262 1.00 75.00 91 ASP A C 1
ATOM 706 O O . ASP A 1 91 ? -9.994 4.393 -1.978 1.00 75.00 91 ASP A O 1
ATOM 710 N N . VAL A 1 92 ? -8.723 6.125 -1.333 1.00 79.06 92 VAL A N 1
ATOM 711 C CA . VAL A 1 92 ? -9.040 6.043 0.108 1.00 79.06 92 VAL A CA 1
ATOM 712 C C . VAL A 1 92 ? -10.420 6.601 0.458 1.00 79.06 92 VAL A C 1
ATOM 714 O O . VAL A 1 92 ? -10.948 6.251 1.507 1.00 79.06 92 VAL A O 1
ATOM 717 N N . TRP A 1 93 ? -11.038 7.412 -0.400 1.00 81.69 93 TRP A N 1
ATOM 718 C CA . TRP A 1 93 ? -12.355 8.020 -0.135 1.00 81.69 93 TRP A CA 1
ATOM 719 C C . TRP A 1 93 ? -13.529 7.207 -0.683 1.00 81.69 93 TRP A C 1
ATOM 721 O O . TRP A 1 93 ? -14.656 7.692 -0.726 1.00 81.69 93 TRP A O 1
ATOM 731 N N . SER A 1 94 ? -13.257 5.988 -1.139 1.00 78.88 94 SER A N 1
ATOM 732 C CA . SER A 1 94 ? -14.276 5.043 -1.577 1.00 78.88 94 SER A CA 1
ATOM 733 C C . SER A 1 94 ? -15.145 4.580 -0.398 1.00 78.88 94 SER A C 1
ATOM 735 O O . SER A 1 94 ? -14.671 4.493 0.734 1.00 78.88 94 SER A O 1
ATOM 737 N N . ASP A 1 95 ? -16.428 4.298 -0.651 1.00 75.44 95 ASP A N 1
ATOM 738 C CA . ASP A 1 95 ? -17.398 3.933 0.398 1.00 75.44 95 ASP A CA 1
ATOM 739 C C . ASP A 1 95 ? -17.012 2.645 1.150 1.00 75.44 95 ASP A C 1
ATOM 741 O O . ASP A 1 95 ? -17.403 2.447 2.299 1.00 75.44 95 ASP A O 1
ATOM 745 N N . ASP A 1 96 ? -16.241 1.767 0.509 1.00 78.19 96 ASP A N 1
ATOM 746 C CA . ASP A 1 96 ? -15.702 0.524 1.063 1.00 78.19 96 ASP A CA 1
ATOM 747 C C . ASP A 1 96 ? -14.372 0.708 1.814 1.00 78.19 96 ASP A C 1
ATOM 749 O O . ASP A 1 96 ? -13.820 -0.255 2.352 1.00 78.19 96 ASP A O 1
ATOM 753 N N . SER A 1 97 ? -13.853 1.935 1.889 1.00 76.56 97 SER A N 1
ATOM 754 C CA . SER A 1 97 ? -12.595 2.226 2.565 1.00 76.56 97 SER A CA 1
ATOM 755 C C . SER A 1 97 ? -12.726 2.176 4.093 1.00 76.56 97 SER A C 1
ATOM 757 O O . SER A 1 97 ? -13.651 2.768 4.664 1.00 76.56 97 SER A O 1
ATOM 759 N N . PRO A 1 98 ? -11.744 1.583 4.804 1.00 79.56 98 PRO A N 1
ATOM 760 C CA . PRO A 1 98 ? -11.703 1.587 6.266 1.00 79.56 98 PRO A CA 1
ATOM 761 C C . PRO A 1 98 ? -11.776 2.991 6.880 1.00 79.56 98 PRO A C 1
ATOM 763 O O . PRO A 1 98 ? -12.315 3.152 7.976 1.00 79.56 98 PRO A O 1
ATOM 766 N N . ILE A 1 99 ? -11.269 4.018 6.182 1.00 82.69 99 ILE A N 1
ATOM 767 C CA . ILE A 1 99 ? -11.295 5.397 6.683 1.00 82.69 99 ILE A CA 1
ATOM 768 C C . ILE A 1 99 ? -12.721 5.950 6.749 1.00 82.69 99 ILE A C 1
ATOM 770 O O . ILE A 1 99 ? -13.048 6.682 7.678 1.00 82.69 99 ILE A O 1
ATOM 774 N N . VAL A 1 100 ? -13.574 5.600 5.783 1.00 83.31 100 VAL A N 1
ATOM 775 C CA . VAL A 1 100 ? -14.946 6.109 5.700 1.00 83.31 100 VAL A CA 1
ATOM 776 C C . VAL A 1 100 ? -15.782 5.478 6.806 1.00 83.31 100 VAL A C 1
ATOM 778 O O . VAL A 1 100 ? -16.495 6.191 7.514 1.00 83.31 100 VAL A O 1
ATOM 781 N N . SER A 1 101 ? -15.617 4.173 7.034 1.00 84.25 101 SER A N 1
ATOM 782 C CA . SER A 1 101 ? -16.202 3.468 8.180 1.00 84.25 101 SER A CA 1
ATOM 783 C C . SER A 1 101 ? -15.763 4.098 9.503 1.00 84.25 101 SER A C 1
ATOM 785 O O . SER A 1 101 ? -16.607 4.468 10.317 1.00 84.25 101 SER A O 1
ATOM 787 N N . TYR A 1 102 ? -14.458 4.328 9.676 1.00 84.25 102 TYR A N 1
ATOM 788 C CA . TYR A 1 102 ? -13.914 4.961 10.878 1.00 84.25 102 TYR A CA 1
ATOM 789 C C . TYR A 1 102 ? -14.485 6.368 11.110 1.00 84.25 102 TYR A C 1
ATOM 791 O O . TYR A 1 102 ? -14.908 6.693 12.217 1.00 84.25 102 TYR A O 1
ATOM 799 N N . LEU A 1 103 ? -14.545 7.208 10.074 1.00 84.19 103 LEU A N 1
ATOM 800 C CA . LEU A 1 103 ? -15.102 8.563 10.170 1.00 84.19 103 LEU A CA 1
ATOM 801 C C . LEU A 1 103 ? -16.611 8.563 10.445 1.00 84.19 103 LEU A C 1
ATOM 803 O O . LEU A 1 103 ? -17.108 9.460 11.123 1.00 84.19 103 LEU A O 1
ATOM 807 N N . THR A 1 104 ? -17.336 7.563 9.946 1.00 84.19 104 THR A N 1
ATOM 808 C CA . THR A 1 104 ? -18.774 7.401 10.203 1.00 84.19 104 THR A CA 1
ATOM 809 C C . THR A 1 104 ? -19.031 7.011 11.658 1.00 84.19 104 THR A C 1
ATOM 811 O O . THR A 1 104 ? -19.939 7.548 12.291 1.00 84.19 104 THR A O 1
ATOM 814 N N . GLU A 1 105 ? -18.212 6.114 12.210 1.00 84.50 105 GLU A N 1
ATOM 815 C CA . GLU A 1 105 ? -18.267 5.705 13.620 1.00 84.50 105 GLU A CA 1
ATOM 816 C C . GLU A 1 105 ? -17.798 6.819 14.570 1.00 84.50 105 GLU A C 1
ATOM 818 O O . GLU A 1 105 ? -18.308 6.952 15.684 1.00 84.50 105 GLU A O 1
ATOM 823 N N . HIS A 1 106 ? -16.866 7.659 14.115 1.00 78.62 106 HIS A N 1
ATOM 824 C CA . HIS A 1 106 ? -16.282 8.769 14.866 1.00 78.62 106 HIS A CA 1
ATOM 825 C C . HIS A 1 106 ? -16.644 10.130 14.252 1.00 78.62 106 HIS A C 1
ATOM 827 O O . HIS A 1 106 ? -15.775 10.945 13.947 1.00 78.62 106 HIS A O 1
ATOM 833 N N . SER A 1 107 ? -17.946 10.405 14.119 1.00 67.06 107 SER A N 1
ATOM 834 C CA . SER A 1 107 ? -18.474 11.627 13.487 1.00 67.06 107 SER A CA 1
ATOM 835 C C . SER A 1 107 ? -18.128 12.940 14.210 1.00 67.06 107 SER A C 1
ATOM 837 O O . SER A 1 107 ? -18.406 14.024 13.694 1.00 67.06 107 SER A O 1
ATOM 839 N N . GLU A 1 108 ? -17.552 12.880 15.414 1.00 69.31 108 GLU A N 1
ATOM 840 C CA . GLU A 1 108 ? -16.927 14.046 16.037 1.00 69.31 108 GLU A CA 1
ATOM 841 C C . GLU A 1 108 ? -15.614 14.349 15.308 1.00 69.31 108 GLU A C 1
ATOM 843 O O . GLU A 1 108 ? -14.550 13.860 15.685 1.00 69.31 108 GLU A O 1
ATOM 848 N N . LEU A 1 109 ? -15.699 15.160 14.247 1.00 55.94 109 LEU A N 1
ATOM 849 C CA . LEU A 1 109 ? -14.537 15.716 13.553 1.00 55.94 109 LEU A CA 1
ATOM 850 C C . LEU A 1 109 ? -13.480 16.156 14.582 1.00 55.94 109 LEU A C 1
ATOM 852 O O . LEU A 1 109 ? -13.816 16.912 15.504 1.00 55.94 109 LEU A O 1
ATOM 856 N N . PRO A 1 110 ? -12.208 15.728 14.452 1.00 51.44 110 PRO A N 1
ATOM 857 C CA . PRO A 1 110 ? -11.142 16.218 15.306 1.00 51.44 110 PRO A CA 1
ATOM 858 C C . PRO A 1 110 ? -11.121 17.749 15.256 1.00 51.44 110 PRO A C 1
ATOM 860 O O . PRO A 1 110 ? -10.722 18.346 14.256 1.00 51.44 110 PRO A O 1
ATOM 863 N N . LYS A 1 111 ? -11.531 18.393 16.358 1.00 53.25 111 LYS A N 1
ATOM 864 C CA . LYS A 1 111 ? -11.666 19.859 16.519 1.00 53.25 111 LYS A CA 1
ATOM 865 C C . LYS A 1 111 ? -10.368 20.644 16.251 1.00 53.25 111 LYS A C 1
ATOM 867 O O . LYS A 1 111 ? -10.353 21.866 16.300 1.00 53.25 111 LYS A O 1
ATOM 872 N N . HIS A 1 112 ? -9.261 19.952 15.984 1.00 52.06 112 HIS A N 1
ATOM 873 C CA . HIS A 1 112 ? -7.955 20.525 15.682 1.00 52.06 112 HIS A CA 1
ATOM 874 C C . HIS A 1 112 ? -7.803 21.021 14.233 1.00 52.06 112 HIS A C 1
ATOM 876 O O . HIS A 1 112 ? -6.899 21.814 13.978 1.00 52.06 112 HIS A O 1
ATOM 882 N N . PHE A 1 113 ? -8.660 20.597 13.295 1.00 48.91 113 PHE A N 1
ATOM 883 C CA . PHE A 1 113 ? -8.553 20.976 11.875 1.00 48.91 113 PHE A CA 1
ATOM 884 C C . PHE A 1 113 ? -9.352 22.227 11.465 1.00 48.91 113 PHE A C 1
ATOM 886 O O . PHE A 1 113 ? -9.279 22.632 10.308 1.00 48.91 113 PHE A O 1
ATOM 893 N N . GLU A 1 114 ? -10.030 22.916 12.389 1.00 50.47 114 GLU A N 1
ATOM 894 C CA . GLU A 1 114 ? -10.725 24.181 12.073 1.00 50.47 114 GLU A CA 1
ATOM 895 C C . GLU A 1 114 ? -9.776 25.356 11.734 1.00 50.47 114 GLU A C 1
ATOM 897 O O . GLU A 1 114 ? -10.225 26.395 11.254 1.00 50.47 114 GLU A O 1
ATOM 902 N N . THR A 1 115 ? -8.456 25.226 11.926 1.00 46.28 115 THR A N 1
ATOM 903 C CA . THR A 1 115 ? -7.530 26.376 11.822 1.00 46.28 115 THR A CA 1
ATOM 904 C C . THR A 1 115 ? -6.864 26.557 10.452 1.00 46.28 115 THR A C 1
ATOM 906 O O . THR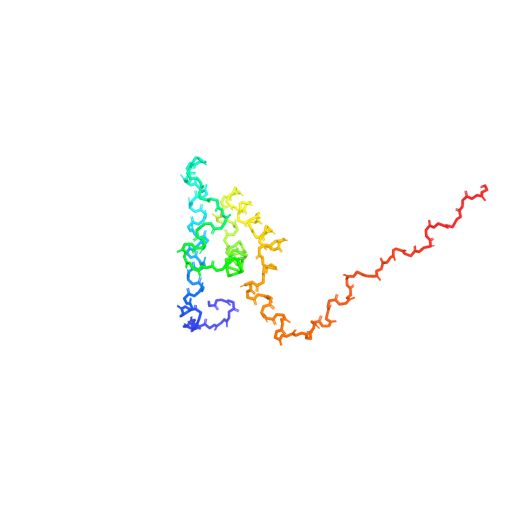 A 1 115 ? -6.110 27.510 10.265 1.00 46.28 115 THR A O 1
ATOM 909 N N . ILE A 1 116 ? -7.121 25.714 9.451 1.00 51.12 116 ILE A N 1
ATOM 910 C CA . ILE A 1 116 ? -6.481 25.875 8.134 1.00 51.12 116 ILE A CA 1
ATOM 911 C C . ILE A 1 116 ? -7.549 25.852 7.046 1.00 51.12 116 ILE A C 1
ATOM 913 O O . ILE A 1 116 ? -7.714 24.839 6.397 1.00 51.12 116 ILE A O 1
ATOM 917 N N . VAL A 1 117 ? -8.319 26.939 6.922 1.00 50.75 117 VAL A N 1
ATOM 918 C CA . VAL A 1 117 ? -8.786 27.617 5.683 1.00 50.75 117 VAL A CA 1
ATOM 919 C C . VAL A 1 117 ? -9.829 28.667 6.115 1.00 50.75 117 VAL A C 1
ATOM 921 O O . VAL A 1 117 ? -11.014 28.527 5.862 1.00 50.75 117 VAL A O 1
ATOM 924 N N . THR A 1 118 ? -9.406 29.732 6.806 1.00 44.44 118 THR A N 1
ATOM 925 C CA . THR A 1 118 ? -10.107 31.038 6.772 1.00 44.44 118 THR A CA 1
ATOM 926 C C . THR A 1 118 ? -9.187 32.145 7.287 1.00 44.44 118 THR A C 1
ATOM 928 O O . THR A 1 118 ? -9.446 32.811 8.281 1.00 44.44 118 THR A O 1
ATOM 931 N N . SER A 1 119 ? -8.080 32.383 6.595 1.00 43.53 119 SER A N 1
ATOM 932 C CA . SER A 1 119 ? -7.550 33.742 6.536 1.00 43.53 119 SER A CA 1
ATOM 933 C C . SER A 1 119 ? -7.513 34.151 5.074 1.00 43.53 119 SER A C 1
ATOM 935 O O . SER A 1 119 ? -6.542 33.950 4.349 1.00 43.53 119 SER A O 1
ATOM 937 N N . ALA A 1 120 ? -8.632 34.719 4.617 1.00 51.25 120 ALA A N 1
ATOM 938 C CA . ALA A 1 120 ? -8.567 35.637 3.493 1.00 51.25 120 ALA A CA 1
ATOM 939 C C . ALA A 1 120 ? -7.445 36.652 3.797 1.00 51.25 120 ALA A C 1
ATOM 941 O O . ALA A 1 120 ? -7.359 37.114 4.943 1.00 51.25 120 ALA A O 1
ATOM 942 N N . PRO A 1 121 ? -6.563 36.980 2.836 1.00 51.91 121 PRO A N 1
ATOM 943 C CA . PRO A 1 121 ? -5.547 37.993 3.071 1.00 51.91 121 PRO A CA 1
ATOM 944 C C . PRO A 1 121 ? -6.247 39.285 3.518 1.00 51.91 121 PRO A C 1
ATOM 946 O O . PRO A 1 121 ? -7.300 39.624 2.966 1.00 51.91 121 PRO A O 1
ATOM 949 N N . PRO A 1 122 ? -5.724 39.994 4.534 1.00 45.78 122 PRO A N 1
ATOM 950 C CA . PRO A 1 122 ? -6.361 41.207 5.015 1.00 45.78 122 PRO A CA 1
ATOM 951 C C . PRO A 1 122 ? -6.506 42.189 3.850 1.00 45.78 122 PRO A C 1
ATOM 953 O O . PRO A 1 122 ? -5.545 42.479 3.137 1.00 45.78 122 PRO A O 1
ATOM 956 N N . ALA A 1 123 ? -7.717 42.717 3.665 1.00 54.16 123 ALA A N 1
ATOM 957 C CA . ALA A 1 123 ? -8.066 43.715 2.653 1.00 54.16 123 ALA A CA 1
ATOM 958 C C . ALA A 1 123 ? -7.410 45.096 2.903 1.00 54.16 123 ALA A C 1
ATOM 960 O O . ALA A 1 123 ? -7.975 46.131 2.565 1.00 54.16 123 ALA A O 1
ATOM 961 N N . SER A 1 124 ? -6.222 45.132 3.511 1.00 54.38 124 SER A N 1
ATOM 962 C CA . SER A 1 124 ? -5.448 46.341 3.798 1.00 54.38 124 SER A CA 1
ATOM 963 C C . SER A 1 124 ? -4.322 46.609 2.790 1.00 54.38 124 SER A C 1
ATOM 965 O O . SER A 1 124 ? -3.638 47.619 2.918 1.00 54.38 124 SER A O 1
ATOM 967 N N . CYS A 1 125 ? -4.151 45.784 1.748 1.00 48.91 125 CYS A N 1
ATOM 968 C CA . CYS A 1 125 ? -3.173 46.038 0.676 1.00 48.91 125 CYS A CA 1
ATOM 969 C C . CYS A 1 125 ? -3.738 46.769 -0.561 1.00 48.91 125 CYS A C 1
ATOM 971 O O . CYS A 1 125 ? -3.034 46.899 -1.558 1.00 48.91 125 CYS A O 1
ATOM 973 N N . LEU A 1 126 ? -4.972 47.285 -0.518 1.00 51.94 126 LEU A N 1
ATOM 974 C CA . LEU A 1 126 ? -5.528 48.148 -1.571 1.00 51.94 126 LEU A CA 1
ATOM 975 C C . LEU A 1 126 ? -6.023 49.468 -0.974 1.00 51.94 126 LEU A C 1
ATOM 977 O O . LEU A 1 126 ? -7.217 49.733 -0.880 1.00 51.94 126 LEU A O 1
ATOM 981 N N . GLY A 1 127 ? -5.075 50.304 -0.559 1.00 42.31 127 GLY A N 1
ATOM 982 C CA . GLY A 1 127 ? -5.351 51.657 -0.097 1.00 42.31 127 GLY A CA 1
ATOM 983 C C . GLY A 1 127 ? -4.109 52.535 -0.159 1.00 42.31 127 GLY A C 1
ATOM 984 O O . GLY A 1 127 ? -3.339 52.569 0.791 1.00 42.31 127 GLY A O 1
ATOM 985 N N . GLY A 1 128 ? -3.949 53.278 -1.258 1.00 41.94 128 GLY A N 1
ATOM 986 C CA . GLY A 1 128 ? -3.117 54.487 -1.279 1.00 41.94 128 GLY A CA 1
ATOM 987 C C . GLY A 1 128 ? -2.132 54.584 -2.438 1.00 41.94 128 GLY A C 1
ATOM 988 O O . GLY A 1 128 ? -0.974 54.211 -2.303 1.00 41.94 128 GLY A O 1
ATOM 989 N N . GLY A 1 129 ? -2.582 55.154 -3.557 1.00 38.97 129 GLY A N 1
ATOM 990 C CA . GLY A 1 129 ? -1.712 55.522 -4.675 1.00 38.97 129 GLY A CA 1
ATOM 991 C C . GLY A 1 129 ? -2.417 56.272 -5.807 1.00 38.97 129 GLY A C 1
ATOM 992 O O . GLY A 1 129 ? -2.048 56.102 -6.960 1.00 38.97 129 GLY A O 1
ATOM 993 N N . LEU A 1 130 ? -3.454 57.060 -5.503 1.00 45.94 130 LEU A N 1
ATOM 99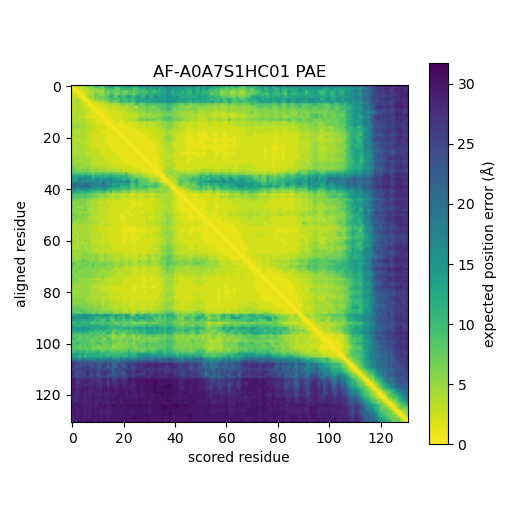4 C CA . LEU A 1 130 ? -3.931 58.121 -6.393 1.00 45.94 130 LEU A CA 1
ATOM 995 C C . LEU A 1 130 ? -3.492 59.457 -5.794 1.00 45.94 130 LEU A C 1
ATOM 997 O O . LEU A 1 130 ? -4.189 60.002 -4.936 1.00 45.94 130 LEU A O 1
ATOM 1001 N N . ARG A 1 131 ? -2.326 59.935 -6.230 1.00 40.06 131 ARG A N 1
ATOM 1002 C CA . ARG A 1 131 ? -1.986 61.342 -6.490 1.00 40.06 131 ARG A CA 1
ATOM 1003 C C . ARG A 1 131 ? -0.559 61.451 -7.001 1.00 40.06 131 ARG A C 1
ATOM 1005 O O . ARG A 1 131 ? 0.319 60.804 -6.395 1.00 40.06 131 ARG A O 1
#

Organism: Hemiselmis andersenii (NCBI:txid464988)

pLDDT: mean 81.2, std 16.64, range [38.97, 96.56]

Nearest PDB structures (foldseek):
  1o9k-assembly1_A  TM=8.858E-01  e=3.963E-05  Homo sapiens

Sequence (131 aa):
EERLGRRDHSALLGDEAMHASLVAVCCELAAHAYLPMSSSLAFPAIPKALGVTTFEFLICSENFLRDFEFHLSLHLRQHLASLCNRVIDSDVWSDDSPIVSYLTEHSELPKHFETIVTSAPPASCLGGGLR

Radius of gyration: 21.03 Å; Cα contacts (8 Å, |Δi|>4): 88; chains: 1; bounding box: 37×73×46 Å

Foldseek 3Di:
DVVPPDDDPCVVVVDPLLVLLLVLLVVLLVLVVPPDPVPRDPPPRSCVVSVHALVSNLVNLVVCCVVCVVVDDPVSSVVSVVSNVVCVVPRQPDCPHPVVVVCVVVVVPPPVPPPPDDDDPPPPPPDDDDD